Protein AF-A0A1B3WEL1-F1 (afdb_monomer_lite)

Radius of gyration: 12.81 Å; chains: 1; bounding box: 27×20×36 Å

Foldseek 3Di:
DVPPCCVVLVCCVPVVDDDDDDDDPPVVQVVCCQAAVDRDDADPPKDWDWDHDSVVSHIDTPDIDDVVNVVVD

Organism: NCBI:txid39950

Secondary structure (DSSP, 8-state):
-GGGGHHHHHHHHHH-S-------TTHHHHHHHHHTS----PPTT-EEEEEEETTTTEEEEEEEE-HHHHTT-

Sequence (73 aa):
MQDRWGVTALRLIKEESPILPVGHQPYLQSYFMTMVFIAMKIVPAGIVILEYDVSWKQGKVIGYMTQNFLACQ

Structure (mmCIF, N/CA/C/O backbone):
data_AF-A0A1B3WEL1-F1
#
_entry.id   AF-A0A1B3WEL1-F1
#
loop_
_atom_site.group_PDB
_atom_site.id
_atom_site.type_symbol
_atom_site.label_atom_id
_atom_site.label_alt_id
_atom_site.label_comp_id
_atom_site.label_asym_id
_atom_site.label_entity_id
_atom_site.label_seq_id
_atom_site.pdbx_PDB_ins_code
_atom_site.Cartn_x
_atom_site.Cartn_y
_atom_site.Cartn_z
_atom_site.occupancy
_atom_site.B_iso_or_equiv
_atom_site.auth_seq_id
_atom_site.auth_comp_id
_atom_site.auth_asym_id
_atom_site.auth_atom_id
_atom_site.pdbx_PDB_model_num
ATOM 1 N N . MET A 1 1 ? 9.885 9.357 12.896 1.00 44.25 1 MET A N 1
ATOM 2 C CA . MET A 1 1 ? 9.351 9.191 11.519 1.00 44.25 1 MET A CA 1
ATOM 3 C C . MET A 1 1 ? 7.919 8.639 11.465 1.00 44.25 1 MET A C 1
ATOM 5 O O . MET A 1 1 ? 7.299 8.773 10.422 1.00 44.25 1 MET A O 1
ATOM 9 N N . GLN A 1 2 ? 7.366 8.092 12.558 1.00 41.28 2 GLN A N 1
ATOM 10 C CA . GLN A 1 2 ? 5.998 7.538 12.635 1.00 41.28 2 GLN A CA 1
ATOM 11 C C . GLN A 1 2 ? 4.866 8.567 12.411 1.00 41.28 2 GLN A C 1
ATOM 13 O O . GLN A 1 2 ? 3.783 8.200 11.973 1.00 41.28 2 GLN A O 1
ATOM 18 N N . ASP A 1 3 ? 5.139 9.854 12.645 1.00 51.66 3 ASP A N 1
ATOM 19 C CA . ASP A 1 3 ? 4.146 10.940 12.617 1.00 51.66 3 ASP A CA 1
ATOM 20 C C . ASP A 1 3 ? 3.675 11.344 11.200 1.00 51.66 3 ASP A C 1
ATOM 22 O O . ASP A 1 3 ? 2.605 11.915 11.021 1.00 51.66 3 ASP A O 1
ATOM 26 N N . ARG A 1 4 ? 4.437 11.008 10.144 1.00 55.78 4 ARG A N 1
ATOM 27 C CA . ARG A 1 4 ? 4.125 11.452 8.766 1.00 55.78 4 ARG A CA 1
ATOM 28 C C . ARG A 1 4 ? 2.983 10.692 8.091 1.00 55.78 4 ARG A C 1
ATOM 30 O O . ARG A 1 4 ? 2.405 11.199 7.135 1.00 55.78 4 ARG A O 1
ATOM 37 N N . TRP A 1 5 ? 2.648 9.500 8.572 1.00 59.09 5 TRP A N 1
ATOM 38 C CA . TRP A 1 5 ? 1.622 8.647 7.957 1.00 59.09 5 TRP A CA 1
ATOM 39 C C . TRP A 1 5 ? 0.257 8.760 8.631 1.00 59.09 5 TRP A C 1
ATOM 41 O O . TRP A 1 5 ? -0.719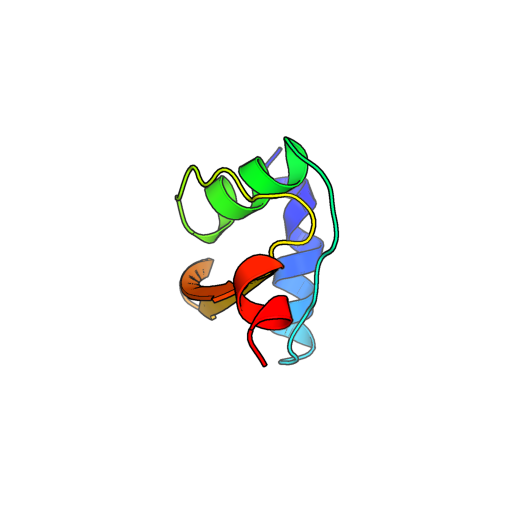 8.186 8.146 1.00 59.09 5 TRP A O 1
ATOM 51 N N . GLY A 1 6 ? 0.184 9.543 9.714 1.00 59.94 6 GLY A N 1
ATOM 52 C CA . GLY A 1 6 ? -1.050 9.824 10.432 1.00 59.94 6 GLY A CA 1
ATOM 53 C C . GLY A 1 6 ? -2.128 10.378 9.511 1.00 59.94 6 GLY A C 1
ATOM 54 O O . GLY A 1 6 ? -3.258 9.936 9.604 1.00 59.94 6 GLY A O 1
ATOM 55 N N . VAL A 1 7 ? -1.785 11.244 8.550 1.00 61.22 7 VAL A N 1
ATOM 56 C CA . VAL A 1 7 ? -2.750 11.838 7.602 1.00 61.22 7 VAL A CA 1
ATOM 57 C C . VAL A 1 7 ? -3.359 10.793 6.660 1.00 61.22 7 VAL A C 1
ATOM 59 O O . VAL A 1 7 ? -4.545 10.855 6.349 1.00 61.22 7 VAL A O 1
ATOM 62 N N . THR A 1 8 ? -2.568 9.812 6.224 1.00 62.06 8 THR A N 1
ATOM 63 C CA . THR A 1 8 ? -3.007 8.752 5.306 1.00 62.06 8 THR A CA 1
ATOM 64 C C . THR A 1 8 ? -3.943 7.772 6.008 1.00 62.06 8 THR A C 1
ATOM 66 O O . THR A 1 8 ? -5.017 7.471 5.490 1.00 62.06 8 THR A O 1
ATOM 69 N N . ALA A 1 9 ? -3.581 7.355 7.225 1.00 60.84 9 ALA A N 1
ATOM 70 C CA . ALA A 1 9 ? -4.461 6.574 8.086 1.00 60.84 9 ALA A CA 1
ATOM 71 C C . ALA A 1 9 ? -5.718 7.373 8.467 1.00 60.84 9 ALA A C 1
ATOM 73 O O . ALA A 1 9 ? -6.819 6.861 8.352 1.00 60.84 9 ALA A O 1
ATOM 74 N N . LEU A 1 10 ? -5.590 8.649 8.841 1.00 58.06 10 LEU A N 1
ATOM 75 C CA . LEU A 1 10 ? -6.721 9.500 9.218 1.00 58.06 10 LEU A CA 1
ATOM 76 C C . LEU A 1 10 ? -7.721 9.662 8.068 1.00 58.06 10 LEU A C 1
ATOM 78 O O . LEU A 1 10 ? -8.922 9.673 8.312 1.00 58.06 10 LEU A O 1
ATOM 82 N N . ARG A 1 11 ? -7.246 9.760 6.822 1.00 63.00 11 ARG A N 1
ATOM 83 C CA . ARG A 1 11 ? -8.119 9.859 5.650 1.00 63.00 11 ARG A CA 1
ATOM 84 C C . ARG A 1 11 ? -8.840 8.546 5.351 1.00 63.00 11 ARG A C 1
ATOM 86 O O . ARG A 1 11 ? -10.044 8.578 5.140 1.00 63.00 11 ARG A O 1
ATOM 93 N N . LEU A 1 12 ? -8.139 7.411 5.430 1.00 62.31 12 LEU A N 1
ATOM 94 C CA . LEU A 1 12 ? -8.754 6.078 5.342 1.00 62.31 12 LEU A CA 1
ATOM 95 C C . LEU A 1 12 ? -9.837 5.877 6.414 1.00 62.31 12 LEU A C 1
ATOM 97 O O . LEU A 1 12 ? -10.921 5.395 6.112 1.00 62.31 12 LEU A O 1
ATOM 101 N N . ILE A 1 13 ? -9.551 6.288 7.651 1.00 61.84 13 ILE A N 1
ATOM 102 C CA . ILE A 1 13 ? -10.444 6.141 8.809 1.00 61.84 13 ILE A CA 1
ATOM 103 C C . ILE A 1 13 ? -11.662 7.063 8.713 1.00 61.84 13 ILE A C 1
ATOM 105 O O . ILE A 1 13 ? -12.753 6.687 9.123 1.00 61.84 13 ILE A O 1
ATOM 109 N N . LYS A 1 14 ? -11.472 8.294 8.229 1.00 62.38 14 LYS A N 1
ATOM 110 C CA . LYS A 1 14 ? -12.509 9.332 8.261 1.00 62.38 14 LYS A CA 1
ATOM 111 C C . LYS A 1 14 ? -13.394 9.341 7.019 1.00 62.38 14 LYS A C 1
ATOM 113 O O . LYS A 1 14 ? -14.554 9.722 7.125 1.00 62.38 14 LYS A O 1
ATOM 118 N N . GLU A 1 15 ? -12.847 8.998 5.855 1.00 62.91 15 GLU A N 1
ATOM 119 C CA . GLU A 1 15 ? -13.563 9.100 4.579 1.00 62.91 15 GLU A CA 1
ATOM 120 C C . GLU A 1 15 ? -14.038 7.740 4.043 1.00 62.91 15 GLU A C 1
ATOM 122 O O . GLU A 1 15 ? -14.710 7.742 3.017 1.00 62.91 15 GLU A O 1
ATOM 127 N N . GLU A 1 16 ? -13.676 6.613 4.685 1.00 67.88 16 GLU A N 1
ATOM 128 C CA . GLU A 1 16 ? -14.009 5.228 4.271 1.00 67.88 16 GLU A CA 1
ATOM 129 C C . GLU A 1 16 ? -13.858 4.980 2.756 1.00 67.88 16 GLU A C 1
ATOM 131 O O . GLU A 1 16 ? -14.569 4.183 2.145 1.00 67.88 16 GLU A O 1
ATOM 136 N N . SER A 1 17 ? -12.928 5.691 2.119 1.00 72.94 17 SER A N 1
ATOM 137 C CA . SER A 1 17 ? -12.784 5.725 0.668 1.00 72.94 17 SER A CA 1
ATOM 138 C C . SER A 1 17 ? -11.377 5.310 0.253 1.00 72.94 17 SER A C 1
ATOM 140 O O . SER A 1 17 ? -10.405 5.536 0.987 1.00 72.94 17 SER A O 1
ATOM 142 N N . PRO A 1 18 ? -11.239 4.666 -0.920 1.00 81.56 18 PRO A N 1
ATOM 143 C CA . PRO A 1 18 ? -9.940 4.248 -1.413 1.00 81.56 18 PRO A CA 1
ATOM 144 C C . PRO A 1 18 ? -9.059 5.471 -1.670 1.00 81.56 18 PRO A C 1
ATOM 146 O O . PRO A 1 18 ? -9.465 6.436 -2.318 1.00 81.56 18 PRO A O 1
ATOM 149 N N . ILE A 1 19 ? -7.819 5.406 -1.194 1.00 83.69 19 ILE A N 1
ATOM 150 C CA . ILE A 1 19 ? -6.804 6.434 -1.424 1.00 83.69 19 ILE A CA 1
ATOM 151 C C . ILE A 1 19 ? -5.707 5.905 -2.346 1.00 83.69 19 ILE A C 1
ATOM 153 O O . ILE A 1 19 ? -5.328 4.736 -2.281 1.00 83.69 19 ILE A O 1
ATOM 157 N N . LEU A 1 20 ? -5.147 6.790 -3.173 1.00 85.50 20 LEU A N 1
ATOM 158 C CA . LEU A 1 20 ? -4.038 6.466 -4.068 1.00 85.50 20 LEU A CA 1
ATOM 159 C C . LEU A 1 20 ? -2.832 7.375 -3.780 1.00 85.50 20 LEU A C 1
ATOM 161 O O . LEU A 1 20 ? -2.708 8.446 -4.378 1.00 85.50 20 LEU A O 1
ATOM 165 N N . PRO A 1 21 ? -1.940 6.991 -2.850 1.00 82.62 21 PRO A N 1
ATOM 166 C CA . PRO A 1 21 ? -0.703 7.722 -2.628 1.00 82.62 21 PRO A CA 1
ATOM 167 C C . PRO A 1 21 ? 0.293 7.459 -3.766 1.00 82.62 21 PRO A C 1
ATOM 169 O O . PRO A 1 21 ? 0.629 6.315 -4.066 1.00 82.62 21 PRO A O 1
ATOM 172 N N . VAL A 1 22 ? 0.809 8.533 -4.365 1.00 86.50 22 VAL A N 1
ATOM 173 C CA . VAL A 1 22 ? 1.864 8.487 -5.387 1.00 86.50 22 VAL A CA 1
ATOM 174 C C . VAL A 1 22 ? 3.134 9.098 -4.805 1.00 86.50 22 VAL A C 1
ATOM 176 O O . VAL A 1 22 ? 3.099 10.161 -4.188 1.00 86.50 22 VAL A O 1
ATOM 179 N N . GLY A 1 23 ? 4.266 8.420 -4.972 1.00 87.12 23 GLY A N 1
ATOM 180 C CA . GLY A 1 23 ? 5.531 8.847 -4.382 1.00 87.12 23 GLY A CA 1
ATOM 181 C C . GLY A 1 23 ? 6.728 8.137 -4.994 1.00 87.12 23 GLY A C 1
ATOM 182 O O . GLY A 1 23 ? 6.610 7.448 -6.007 1.00 87.12 23 GLY A O 1
ATOM 183 N N . HIS A 1 24 ? 7.907 8.346 -4.413 1.00 87.88 24 HIS A N 1
ATOM 184 C CA . HIS A 1 24 ? 9.177 7.827 -4.930 1.00 87.88 24 HIS A CA 1
ATOM 185 C C . HIS A 1 24 ? 9.903 7.001 -3.866 1.00 87.88 24 HIS A C 1
ATOM 187 O O . HIS A 1 24 ? 9.639 7.120 -2.666 1.00 87.88 24 HIS A O 1
ATOM 193 N N . GLN A 1 25 ? 10.839 6.158 -4.294 1.00 84.81 25 GLN A N 1
ATOM 194 C CA . GLN A 1 25 ? 11.766 5.489 -3.382 1.00 84.81 25 GLN A CA 1
ATOM 195 C C . GLN A 1 25 ? 12.782 6.501 -2.822 1.00 84.81 25 GLN A C 1
ATOM 197 O O . GLN A 1 25 ? 13.159 7.426 -3.540 1.00 84.81 25 GLN A O 1
ATOM 202 N N . PRO A 1 26 ? 13.228 6.362 -1.559 1.00 88.12 26 PRO A N 1
ATOM 203 C CA . PRO A 1 26 ? 12.908 5.293 -0.603 1.00 88.12 26 PRO A CA 1
ATOM 204 C C . PRO A 1 26 ? 11.637 5.553 0.232 1.00 88.12 26 PRO A C 1
ATOM 206 O O . PRO A 1 26 ? 11.245 4.705 1.029 1.00 88.12 26 PRO A O 1
ATOM 209 N N . TYR A 1 27 ? 10.976 6.702 0.063 1.00 85.38 27 TYR A N 1
ATOM 210 C CA . TYR A 1 27 ? 9.827 7.109 0.884 1.00 85.38 27 TYR A CA 1
ATOM 211 C C . TYR A 1 27 ? 8.628 6.162 0.748 1.00 85.38 27 TYR A C 1
ATOM 213 O O . TYR A 1 27 ? 8.019 5.761 1.734 1.00 85.38 27 TYR A O 1
ATOM 221 N N . LEU A 1 28 ? 8.321 5.742 -0.479 1.00 83.56 28 LEU A N 1
ATOM 222 C CA . LEU A 1 28 ? 7.256 4.775 -0.731 1.00 83.56 28 LEU A CA 1
ATOM 223 C C . LEU A 1 28 ? 7.580 3.414 -0.087 1.00 83.56 28 LEU A C 1
ATOM 225 O O . LEU A 1 28 ? 6.709 2.756 0.464 1.00 83.56 28 LEU A O 1
ATOM 229 N N . GLN A 1 29 ? 8.850 3.008 -0.093 1.00 85.62 29 GLN A N 1
ATOM 230 C CA . GLN A 1 29 ? 9.278 1.757 0.533 1.00 85.62 29 GLN A CA 1
ATOM 231 C C . GLN A 1 29 ? 9.126 1.808 2.061 1.00 85.62 29 GLN A C 1
ATOM 233 O O . GLN A 1 29 ? 8.655 0.840 2.653 1.00 85.62 29 GLN A O 1
ATOM 238 N N . SER A 1 30 ? 9.460 2.931 2.705 1.00 85.75 30 SER A N 1
ATOM 239 C CA . SER A 1 30 ? 9.251 3.090 4.151 1.00 85.75 30 SER A CA 1
ATOM 240 C C . SER A 1 30 ? 7.769 3.183 4.531 1.00 85.75 30 SER A C 1
ATOM 242 O O . SER A 1 30 ? 7.397 2.713 5.608 1.00 85.75 30 SER A O 1
ATOM 244 N N . TYR A 1 31 ? 6.912 3.706 3.645 1.00 84.44 31 TYR A N 1
ATOM 245 C CA . TYR A 1 31 ? 5.455 3.645 3.803 1.00 84.44 31 TYR A CA 1
ATOM 246 C C . TYR A 1 31 ? 4.962 2.203 3.915 1.00 84.44 31 TYR A C 1
ATOM 248 O O . TYR A 1 31 ? 4.319 1.847 4.901 1.00 84.44 31 TYR A O 1
ATOM 256 N N . PHE A 1 32 ? 5.312 1.353 2.944 1.00 84.81 32 PHE A N 1
ATOM 257 C CA . PHE A 1 32 ? 4.918 -0.057 2.963 1.00 84.81 32 PHE A CA 1
ATOM 258 C C . PHE A 1 32 ? 5.521 -0.793 4.158 1.00 84.81 32 PHE A C 1
ATOM 260 O O . PHE A 1 32 ? 4.812 -1.519 4.848 1.00 84.81 32 PHE A O 1
ATOM 267 N N . MET A 1 33 ? 6.785 -0.531 4.489 1.00 86.50 33 MET A N 1
ATOM 268 C CA . MET A 1 33 ? 7.405 -1.085 5.695 1.00 86.50 33 MET A CA 1
ATOM 269 C C . MET A 1 33 ? 6.606 -0.744 6.964 1.00 86.50 33 MET A C 1
ATOM 271 O O . MET A 1 33 ? 6.507 -1.568 7.863 1.00 86.50 33 MET A O 1
ATOM 275 N N . THR A 1 34 ? 6.014 0.453 7.029 1.00 84.12 34 THR A N 1
ATOM 276 C CA . THR A 1 34 ? 5.212 0.897 8.178 1.00 84.12 34 THR A CA 1
ATOM 277 C C . THR A 1 34 ? 3.796 0.315 8.163 1.00 84.12 34 THR A C 1
ATOM 279 O O . THR A 1 34 ? 3.285 -0.050 9.214 1.00 84.12 34 THR A O 1
ATOM 282 N N . MET A 1 35 ? 3.152 0.238 6.994 1.00 81.44 35 MET A N 1
ATOM 283 C CA . MET A 1 35 ? 1.743 -0.162 6.884 1.00 81.44 35 MET A CA 1
ATOM 284 C C . MET A 1 35 ? 1.534 -1.675 6.790 1.00 81.44 35 MET A C 1
ATOM 286 O O . MET A 1 35 ? 0.575 -2.188 7.350 1.00 81.44 35 MET A O 1
ATOM 290 N N . VAL A 1 36 ? 2.401 -2.392 6.072 1.00 85.69 36 VAL A N 1
ATOM 291 C CA . VAL A 1 36 ? 2.276 -3.839 5.798 1.00 85.69 36 VAL A CA 1
ATOM 292 C C . VAL A 1 36 ? 3.420 -4.666 6.387 1.00 85.69 36 VAL A C 1
ATOM 294 O O . VAL A 1 36 ? 3.407 -5.881 6.241 1.00 85.69 36 VAL A O 1
ATOM 297 N N . PHE A 1 37 ? 4.407 -4.045 7.046 1.00 82.69 37 PHE A N 1
ATOM 298 C CA . PHE A 1 37 ? 5.618 -4.717 7.550 1.00 82.69 37 PHE A CA 1
ATOM 299 C C . PHE A 1 37 ? 6.419 -5.459 6.466 1.00 82.69 37 PHE A C 1
ATOM 301 O O . PHE A 1 37 ? 7.113 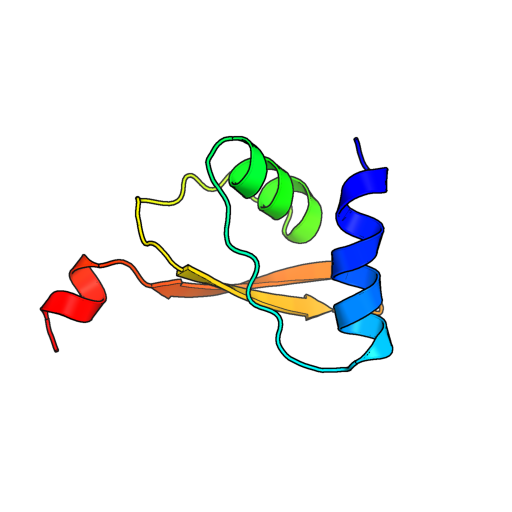-6.435 6.744 1.00 82.69 37 PHE A O 1
ATOM 308 N N . ILE A 1 38 ? 6.351 -4.983 5.218 1.00 81.31 38 ILE A N 1
ATOM 309 C CA . ILE A 1 38 ? 7.048 -5.593 4.081 1.00 81.31 38 ILE A CA 1
ATOM 310 C C . ILE A 1 38 ? 8.088 -4.625 3.519 1.00 81.31 38 ILE A C 1
ATOM 312 O O . ILE A 1 38 ? 7.777 -3.499 3.124 1.00 81.31 38 ILE A O 1
ATOM 316 N N . ALA A 1 39 ? 9.322 -5.113 3.393 1.00 80.88 39 ALA A N 1
ATOM 317 C CA . ALA A 1 39 ? 10.394 -4.448 2.662 1.00 80.88 39 ALA A CA 1
ATOM 318 C C . ALA A 1 39 ? 10.264 -4.725 1.151 1.00 80.88 39 ALA A C 1
ATOM 320 O O . ALA A 1 39 ? 10.969 -5.569 0.601 1.00 80.88 39 ALA A O 1
ATOM 321 N N . MET A 1 40 ? 9.350 -4.030 0.467 1.00 80.12 40 MET A N 1
ATOM 322 C CA . MET A 1 40 ? 9.125 -4.221 -0.973 1.00 80.12 40 MET A CA 1
ATOM 323 C C . MET A 1 40 ? 9.843 -3.158 -1.811 1.00 80.12 40 MET A C 1
ATOM 325 O O . MET A 1 40 ? 9.644 -1.958 -1.614 1.00 80.12 40 MET A O 1
ATOM 329 N N . LYS A 1 41 ? 10.626 -3.590 -2.808 1.00 84.25 41 LYS A N 1
ATOM 330 C CA . LYS A 1 41 ? 11.117 -2.702 -3.868 1.00 84.25 41 LYS A CA 1
ATOM 331 C C . LYS A 1 41 ? 10.111 -2.689 -5.016 1.00 84.25 41 LYS A C 1
ATOM 333 O O . LYS A 1 41 ? 9.916 -3.689 -5.695 1.00 84.25 41 LYS A O 1
ATOM 338 N N . ILE A 1 42 ? 9.482 -1.542 -5.225 1.00 85.38 42 ILE A N 1
ATOM 339 C CA . ILE A 1 42 ? 8.475 -1.337 -6.270 1.00 85.38 42 ILE A CA 1
ATOM 340 C C . ILE A 1 42 ? 9.163 -0.870 -7.552 1.00 85.38 42 ILE A C 1
ATOM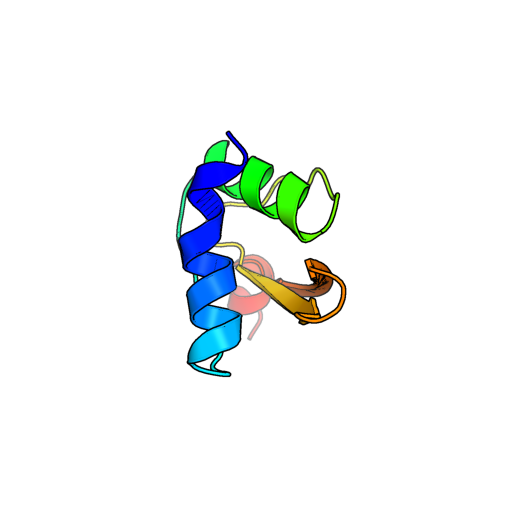 342 O O . ILE A 1 42 ? 9.986 0.047 -7.511 1.00 85.38 42 ILE A O 1
ATOM 346 N N . VAL A 1 43 ? 8.857 -1.513 -8.679 1.00 89.50 43 VAL A N 1
ATOM 347 C CA . VAL A 1 43 ? 9.338 -1.059 -9.991 1.00 89.50 43 VAL A CA 1
ATOM 348 C C . VAL A 1 43 ? 8.722 0.299 -10.360 1.00 89.50 43 VAL A C 1
ATOM 350 O O . VAL A 1 43 ? 7.627 0.615 -9.886 1.00 89.50 43 VAL A O 1
ATOM 353 N N . PRO A 1 44 ? 9.384 1.111 -11.204 1.00 88.38 44 PRO A N 1
ATOM 354 C CA . PRO A 1 44 ? 8.790 2.336 -11.733 1.00 88.38 44 PRO A CA 1
ATOM 355 C C . PRO A 1 44 ? 7.399 2.087 -12.331 1.00 88.38 44 PRO A C 1
ATOM 357 O O . PRO A 1 44 ? 7.173 1.057 -12.963 1.00 88.38 44 PRO A O 1
ATOM 360 N N . ALA A 1 45 ? 6.468 3.014 -12.089 1.00 88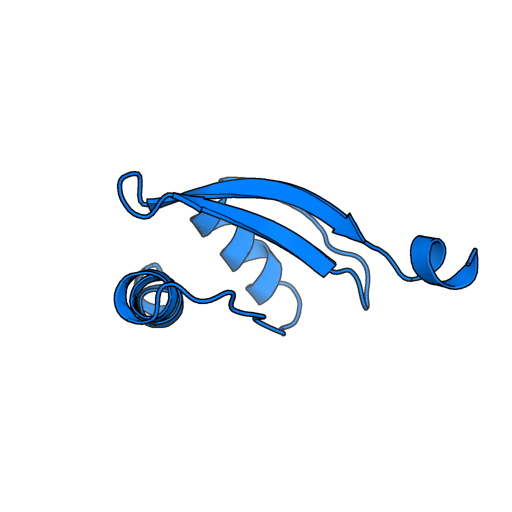.00 45 ALA A N 1
ATOM 361 C CA . ALA A 1 45 ? 5.059 2.901 -12.488 1.00 88.00 45 ALA A CA 1
ATOM 362 C C . ALA A 1 45 ? 4.337 1.622 -11.995 1.00 88.00 45 ALA A C 1
ATOM 364 O O . ALA A 1 45 ? 3.298 1.245 -12.533 1.00 88.00 45 ALA A O 1
ATOM 365 N N . GLY A 1 46 ? 4.864 0.955 -10.963 1.00 88.81 46 GLY A N 1
ATOM 366 C CA . GLY A 1 46 ? 4.177 -0.131 -10.274 1.00 88.81 46 GLY A CA 1
ATOM 367 C C . GLY A 1 46 ? 3.124 0.386 -9.293 1.00 88.81 46 GLY A C 1
ATOM 368 O O . GLY A 1 46 ? 3.349 1.374 -8.593 1.00 88.81 46 GLY A O 1
ATOM 369 N N . ILE A 1 47 ? 1.997 -0.317 -9.203 1.00 89.75 47 ILE A N 1
ATOM 370 C CA . ILE A 1 47 ? 0.895 -0.021 -8.281 1.00 89.75 47 ILE A CA 1
ATOM 371 C C . ILE A 1 47 ? 0.741 -1.208 -7.333 1.00 89.75 47 ILE A C 1
ATOM 373 O O . ILE A 1 47 ? 0.519 -2.335 -7.770 1.00 89.75 47 ILE A O 1
ATOM 377 N N . VAL A 1 48 ? 0.854 -0.962 -6.030 1.00 89.38 48 VAL A N 1
ATOM 378 C CA . VAL A 1 48 ? 0.564 -1.964 -4.995 1.00 89.38 48 VAL A CA 1
ATOM 379 C C . VAL A 1 48 ? -0.820 -1.675 -4.438 1.00 89.38 48 VAL A C 1
ATOM 381 O O . VAL A 1 48 ? -1.085 -0.559 -3.993 1.00 89.38 48 VAL A O 1
ATOM 384 N N . ILE A 1 49 ? -1.688 -2.681 -4.453 1.00 90.12 49 ILE A N 1
ATOM 385 C CA . ILE A 1 49 ? -3.037 -2.590 -3.903 1.00 90.12 49 ILE A CA 1
ATOM 386 C C . ILE A 1 49 ? -3.004 -3.170 -2.494 1.00 90.12 49 ILE A C 1
ATOM 388 O O . ILE A 1 49 ? -2.588 -4.316 -2.283 1.00 90.12 49 ILE A O 1
ATOM 392 N N . LEU A 1 50 ? -3.432 -2.355 -1.536 1.00 88.44 50 LEU A N 1
ATOM 393 C CA . LEU A 1 50 ? -3.498 -2.707 -0.129 1.00 88.44 50 LEU A CA 1
ATOM 394 C C . LEU A 1 50 ? -4.945 -2.709 0.342 1.00 88.44 50 LEU A C 1
ATOM 396 O O . LEU A 1 50 ? -5.684 -1.765 0.078 1.00 88.44 50 LEU A O 1
ATOM 400 N N . GLU A 1 51 ? -5.297 -3.726 1.109 1.00 88.44 51 GLU A N 1
ATOM 401 C CA . GLU A 1 51 ? -6.435 -3.682 2.015 1.00 88.44 51 GLU A CA 1
ATOM 402 C C . GLU A 1 51 ? -5.910 -3.234 3.380 1.00 88.44 51 GLU A C 1
ATOM 404 O O . GLU A 1 51 ? -4.926 -3.791 3.866 1.00 88.44 51 GLU A O 1
ATOM 409 N N . TYR A 1 52 ? -6.489 -2.191 3.972 1.00 84.50 52 TYR A N 1
ATOM 410 C CA . TYR A 1 5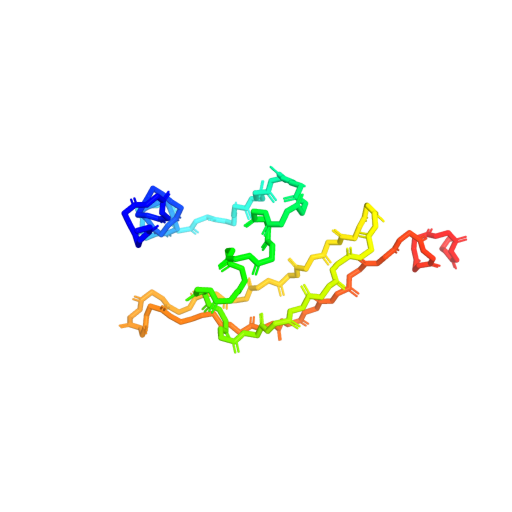2 ? -6.032 -1.661 5.257 1.00 84.50 52 TYR A CA 1
ATOM 411 C C . TYR A 1 52 ? -7.095 -1.857 6.324 1.00 84.50 52 TYR A C 1
ATOM 413 O O . TYR A 1 52 ? -8.188 -1.305 6.219 1.00 84.50 52 TYR A O 1
ATOM 421 N N . ASP A 1 53 ? -6.751 -2.609 7.365 1.00 83.69 53 ASP A N 1
ATOM 422 C CA . ASP A 1 53 ? -7.602 -2.776 8.528 1.00 83.69 53 ASP A CA 1
ATOM 423 C C . ASP A 1 53 ? -7.340 -1.637 9.520 1.00 83.69 53 ASP A C 1
ATOM 425 O O . ASP A 1 53 ? -6.274 -1.526 10.135 1.00 83.69 53 ASP A O 1
ATOM 429 N N . VAL A 1 54 ? -8.341 -0.771 9.666 1.00 77.62 54 VAL A N 1
ATOM 430 C CA . VAL A 1 54 ? -8.316 0.379 10.572 1.00 77.62 54 VAL A CA 1
ATOM 431 C C . VAL A 1 54 ? -8.241 -0.045 12.039 1.00 77.62 54 VAL A C 1
ATOM 433 O O . VAL A 1 54 ? -7.533 0.595 12.822 1.00 77.62 54 VAL A O 1
ATOM 436 N N . SER A 1 55 ? -8.953 -1.107 12.423 1.00 81.88 55 SER A N 1
ATOM 437 C CA . SER A 1 55 ? -9.007 -1.585 13.806 1.00 81.88 55 SER A CA 1
ATOM 438 C C . SER A 1 55 ? -7.649 -2.112 14.256 1.00 81.88 55 SER A C 1
ATOM 440 O O . SER A 1 55 ? -7.230 -1.852 15.385 1.00 81.88 55 SER A O 1
ATOM 442 N N . TRP A 1 56 ? -6.930 -2.779 13.353 1.00 78.94 56 TRP A N 1
ATOM 443 C CA . TRP A 1 56 ? -5.612 -3.360 13.623 1.00 78.94 56 TRP A CA 1
ATOM 444 C C . TRP A 1 56 ? -4.442 -2.468 13.189 1.00 78.94 56 TRP A C 1
ATOM 446 O O . TRP A 1 56 ? -3.284 -2.803 13.433 1.00 78.94 56 TRP A O 1
ATOM 456 N N . LYS A 1 57 ? -4.734 -1.309 12.580 1.00 79.19 57 LYS A N 1
ATOM 457 C CA . LYS A 1 57 ? -3.759 -0.370 11.998 1.00 79.19 57 LYS A CA 1
ATOM 458 C C . LYS A 1 57 ? -2.751 -1.053 11.071 1.00 79.19 57 LYS A C 1
ATOM 460 O O . LYS A 1 57 ? -1.596 -0.629 10.981 1.00 79.19 57 LYS A O 1
ATOM 465 N N . GLN A 1 58 ? -3.191 -2.097 10.382 1.00 83.50 58 GLN A N 1
ATOM 466 C CA . GLN A 1 58 ? -2.327 -2.988 9.628 1.00 83.50 58 GLN A CA 1
ATOM 467 C C . GLN A 1 58 ? -2.905 -3.220 8.238 1.00 83.50 58 GLN A C 1
ATOM 469 O O . GLN A 1 58 ? -4.084 -3.514 8.066 1.00 83.50 58 GLN A O 1
ATOM 474 N N . GLY A 1 59 ? -2.049 -3.087 7.233 1.00 85.62 59 GLY A N 1
ATOM 475 C CA . GLY A 1 59 ? -2.375 -3.404 5.857 1.00 85.62 59 GLY A CA 1
ATOM 476 C C . GLY A 1 59 ? -2.060 -4.850 5.504 1.00 85.62 59 GLY A C 1
ATOM 477 O O . GLY A 1 59 ? -1.204 -5.499 6.109 1.00 85.62 59 GLY A O 1
ATOM 478 N N . LYS A 1 60 ? -2.690 -5.309 4.429 1.00 89.94 60 LYS A N 1
ATOM 479 C CA . LYS A 1 60 ? -2.397 -6.546 3.716 1.00 89.94 60 LYS A CA 1
ATOM 480 C C . LYS A 1 60 ? -2.272 -6.238 2.227 1.00 89.94 60 LYS A C 1
ATOM 482 O O . LYS A 1 60 ? -3.108 -5.545 1.653 1.00 89.94 60 LYS A O 1
ATOM 487 N N . VAL A 1 61 ? -1.224 -6.753 1.588 1.00 90.56 61 VAL A N 1
ATOM 488 C CA . VAL A 1 61 ? -1.075 -6.647 0.130 1.00 90.56 61 VAL A CA 1
ATOM 489 C C . VAL A 1 61 ? -2.042 -7.624 -0.530 1.00 90.56 61 VAL A C 1
ATOM 491 O O . VAL A 1 61 ? -1.980 -8.822 -0.255 1.00 90.56 61 VAL A O 1
ATOM 494 N N . ILE A 1 62 ? -2.912 -7.118 -1.403 1.00 92.69 62 ILE A N 1
ATOM 495 C CA . ILE A 1 62 ? -3.898 -7.932 -2.135 1.00 92.69 62 ILE A CA 1
ATOM 496 C C . ILE A 1 62 ? -3.631 -7.980 -3.641 1.00 92.69 62 ILE A C 1
ATOM 498 O O . ILE A 1 62 ? -4.190 -8.818 -4.342 1.00 92.69 62 ILE A O 1
ATOM 502 N N . GLY A 1 63 ? -2.750 -7.119 -4.151 1.00 90.31 63 GLY A N 1
ATOM 503 C CA . GLY A 1 63 ? -2.374 -7.130 -5.558 1.00 90.31 63 GLY A CA 1
ATOM 504 C C . GLY A 1 63 ? -1.151 -6.275 -5.854 1.00 90.31 63 GLY A C 1
ATOM 505 O O . GLY A 1 63 ? -0.827 -5.339 -5.121 1.00 90.31 63 GLY A O 1
ATOM 506 N N . TYR A 1 64 ? -0.478 -6.595 -6.957 1.00 90.44 64 TYR A N 1
ATOM 507 C CA . TYR A 1 64 ? 0.638 -5.820 -7.479 1.00 90.44 64 TYR A CA 1
ATOM 508 C C . TYR A 1 64 ? 0.558 -5.746 -9.001 1.00 90.44 64 TYR A C 1
ATOM 510 O O . TYR A 1 64 ? 0.641 -6.764 -9.684 1.00 90.44 64 TYR A O 1
ATOM 518 N N . MET A 1 65 ? 0.387 -4.537 -9.526 1.00 89.56 65 MET A N 1
ATOM 519 C CA . MET A 1 65 ? 0.352 -4.259 -10.956 1.00 89.56 65 MET A CA 1
ATOM 520 C C . MET A 1 65 ? 1.661 -3.601 -11.382 1.00 89.56 65 MET A C 1
ATOM 522 O O . MET A 1 65 ? 2.212 -2.750 -10.683 1.00 89.56 65 MET A O 1
ATOM 526 N N . THR A 1 66 ? 2.154 -3.986 -12.553 1.00 88.88 66 THR A N 1
ATOM 527 C CA . THR A 1 66 ? 3.359 -3.417 -13.169 1.00 88.88 66 THR A CA 1
ATOM 528 C C . THR A 1 66 ? 3.053 -3.023 -14.608 1.00 88.88 66 THR A C 1
ATOM 530 O O . THR A 1 66 ? 2.096 -3.529 -15.192 1.00 88.88 66 THR A O 1
ATOM 533 N N . GLN A 1 67 ? 3.869 -2.158 -15.214 1.00 78.75 67 GLN A N 1
ATOM 534 C CA . GLN A 1 67 ? 3.694 -1.797 -16.628 1.00 78.75 67 GLN A CA 1
ATOM 535 C C . GLN A 1 67 ? 3.684 -3.015 -17.559 1.00 78.75 67 GLN A C 1
ATOM 537 O O . GLN A 1 67 ? 2.916 -3.032 -18.513 1.00 78.75 67 GLN A O 1
ATOM 542 N N . ASN A 1 68 ? 4.457 -4.059 -17.248 1.00 70.81 68 ASN A N 1
ATOM 543 C CA . ASN A 1 68 ? 4.474 -5.291 -18.041 1.00 70.81 68 ASN A CA 1
ATOM 544 C C . ASN A 1 68 ? 3.116 -6.004 -18.039 1.00 70.81 68 ASN A C 1
ATOM 546 O O . ASN A 1 68 ? 2.771 -6.666 -19.008 1.00 70.81 68 ASN A O 1
ATOM 550 N N . PHE A 1 69 ? 2.346 -5.870 -16.958 1.00 61.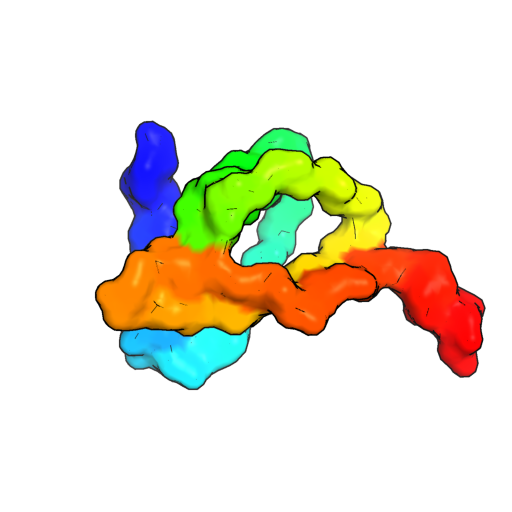16 69 PHE A N 1
ATOM 551 C CA . PHE A 1 69 ? 0.996 -6.420 -16.882 1.00 61.16 69 PHE A CA 1
ATOM 552 C C . PHE A 1 69 ? 0.006 -5.620 -17.744 1.00 61.16 69 PHE A C 1
ATOM 554 O O . PHE A 1 69 ? -0.861 -6.209 -18.376 1.00 61.16 69 PHE A O 1
ATOM 561 N N . LEU A 1 70 ? 0.161 -4.293 -17.809 1.00 58.47 70 LEU A N 1
ATOM 562 C CA . LEU A 1 70 ? -0.703 -3.409 -18.604 1.00 58.47 70 LEU A CA 1
ATOM 563 C C . LEU A 1 70 ? -0.370 -3.423 -20.105 1.00 58.47 70 LEU A C 1
ATOM 565 O O . LEU A 1 70 ? -1.245 -3.157 -20.914 1.00 58.47 70 LEU A O 1
ATOM 569 N N . ALA A 1 71 ? 0.874 -3.730 -20.481 1.00 58.03 71 ALA A N 1
ATOM 570 C CA . ALA A 1 71 ? 1.308 -3.794 -21.880 1.00 58.03 71 ALA A CA 1
ATOM 571 C C . ALA A 1 71 ? 0.871 -5.078 -22.615 1.00 58.03 71 ALA A C 1
ATOM 573 O O . ALA A 1 71 ? 1.025 -5.164 -23.830 1.00 58.03 71 ALA A O 1
ATOM 574 N N . CYS A 1 72 ? 0.364 -6.075 -21.884 1.00 51.69 72 CYS A N 1
ATOM 575 C CA . CYS A 1 72 ? -0.104 -7.357 -22.421 1.00 51.69 72 CYS A CA 1
ATOM 576 C C . CYS A 1 72 ? -1.641 -7.459 -22.515 1.00 51.69 72 CYS A C 1
ATOM 578 O O . CYS A 1 72 ? -2.149 -8.557 -22.747 1.00 51.69 72 CYS A O 1
ATOM 580 N N . GLN A 1 73 ? -2.367 -6.356 -22.300 1.00 49.19 73 GLN A N 1
ATOM 581 C CA . GLN A 1 73 ? -3.812 -6.232 -22.543 1.00 49.19 73 GLN A CA 1
ATOM 582 C C . GLN A 1 73 ? -4.067 -5.483 -23.849 1.00 49.19 73 GLN A C 1
ATOM 584 O O . GLN A 1 73 ? -5.045 -5.855 -24.533 1.00 49.19 73 GLN A O 1
#

pLDDT: mean 77.17, std 13.34, range [41.28, 92.69]